Protein AF-A0AAD4GBF0-F1 (afdb_monomer_lite)

Organism: NCBI:txid1328754

Sequence (81 aa):
MTLLNVGQIAVFRSLSLCLGVLRAAPIVDLGYTRYQGAVDAELNVTRFLGARYAAAPRKFAMGPTSGSADDIWRTTRNLGA

Radius of gyration: 29.44 Å; chains: 1; bounding box: 60×27×83 Å

pLDDT: mean 74.44, std 15.9, range [47.75, 96.06]

Secondary structure (DSSP, 8-state):
-PPPPHHHHHHHHHHHHHHHH-SPPPEEE-SS-EEE-EEETTTTEEE--S--SSPPPPTT-S----S-HHHHHHHHHTT--

Structure (mmCIF, N/CA/C/O backbone):
data_AF-A0AAD4GBF0-F1
#
_entry.id   AF-A0AAD4GBF0-F1
#
loop_
_atom_site.group_PDB
_atom_site.id
_atom_site.type_symbol
_atom_site.label_atom_id
_atom_site.label_alt_id
_atom_site.label_comp_id
_atom_site.label_asym_id
_atom_site.label_entity_id
_atom_site.label_seq_id
_atom_site.pdbx_PDB_ins_code
_atom_site.Cartn_x
_atom_site.Cartn_y
_atom_site.Cartn_z
_atom_site.occupancy
_atom_site.B_iso_or_equiv
_atom_site.auth_seq_id
_atom_site.auth_comp_id
_atom_site.auth_asym_id
_atom_site.auth_atom_id
_atom_site.pdbx_PDB_model_num
ATOM 1 N N . MET A 1 1 ? -18.512 4.289 50.351 1.00 47.75 1 MET A N 1
ATOM 2 C CA . MET A 1 1 ? -17.659 4.706 49.216 1.00 47.75 1 MET A CA 1
ATOM 3 C C . MET A 1 1 ? -17.003 3.445 48.678 1.00 47.75 1 MET A C 1
ATOM 5 O O . MET A 1 1 ? -16.049 2.957 49.267 1.00 47.75 1 MET A O 1
ATOM 9 N N . THR A 1 2 ? -17.644 2.795 47.711 1.00 51.78 2 THR A N 1
ATOM 10 C CA . THR A 1 2 ? -17.365 1.404 47.328 1.00 51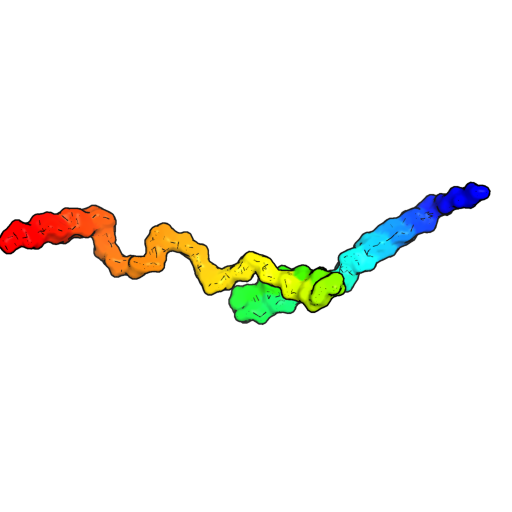.78 2 THR A CA 1
ATOM 11 C C . THR A 1 2 ? -16.092 1.291 46.498 1.00 51.78 2 THR A C 1
ATOM 13 O O . THR A 1 2 ? -16.006 1.837 45.400 1.00 51.78 2 THR A O 1
ATOM 16 N N . LEU A 1 3 ? -15.121 0.557 47.040 1.00 55.09 3 LEU A N 1
ATOM 17 C CA . LEU A 1 3 ? -13.946 0.055 46.337 1.00 55.09 3 LEU A CA 1
ATOM 18 C C . LEU A 1 3 ? -14.408 -0.847 45.184 1.00 55.09 3 LEU A C 1
ATOM 20 O O . LEU A 1 3 ? -15.152 -1.803 45.401 1.00 55.09 3 LEU A O 1
ATOM 24 N N . LEU A 1 4 ? -13.988 -0.532 43.958 1.00 61.31 4 LEU A N 1
ATOM 25 C CA . LEU A 1 4 ? -14.215 -1.396 42.801 1.00 61.31 4 LEU A CA 1
ATOM 26 C C . LEU A 1 4 ? -13.477 -2.723 43.024 1.00 61.31 4 LEU A C 1
ATOM 28 O O . LEU A 1 4 ? -12.279 -2.745 43.302 1.00 61.31 4 LEU A O 1
ATOM 32 N N . ASN A 1 5 ? -14.216 -3.826 42.934 1.00 72.94 5 ASN A N 1
ATOM 33 C CA . ASN A 1 5 ? -13.731 -5.174 43.205 1.00 72.94 5 ASN A CA 1
ATOM 34 C C . ASN A 1 5 ? -12.638 -5.567 42.184 1.00 72.94 5 ASN A C 1
ATOM 36 O O . ASN A 1 5 ? -12.810 -5.349 40.984 1.00 72.94 5 ASN A O 1
ATOM 40 N N . VAL A 1 6 ? -11.522 -6.155 42.634 1.00 68.94 6 VAL A N 1
ATOM 41 C CA . VAL A 1 6 ? -10.317 -6.445 41.816 1.00 68.94 6 VAL A CA 1
ATOM 42 C C . VAL A 1 6 ? -10.643 -7.260 40.555 1.00 68.94 6 VAL A C 1
ATOM 44 O O . VAL A 1 6 ? -10.077 -7.014 39.488 1.00 68.94 6 VAL A O 1
ATOM 47 N N . GLY A 1 7 ? -11.622 -8.167 40.640 1.00 70.38 7 GLY A N 1
ATOM 48 C CA . GLY A 1 7 ? -12.107 -8.940 39.492 1.00 70.38 7 GLY A CA 1
ATOM 49 C C . GLY A 1 7 ? -12.721 -8.080 38.380 1.00 70.38 7 GLY A C 1
ATOM 50 O O . GLY A 1 7 ? -12.524 -8.372 37.203 1.00 70.38 7 GLY A O 1
ATOM 51 N N . GLN A 1 8 ? -13.393 -6.973 38.717 1.00 68.94 8 GLN A N 1
ATOM 52 C CA . GLN A 1 8 ? -13.974 -6.069 37.717 1.00 68.94 8 GLN A CA 1
ATOM 53 C C . GLN A 1 8 ? -12.898 -5.295 36.949 1.00 68.94 8 GLN A C 1
ATOM 55 O O . GLN A 1 8 ? -13.042 -5.087 35.747 1.00 68.94 8 GLN A O 1
ATOM 60 N N . ILE A 1 9 ? -11.794 -4.925 37.606 1.00 67.62 9 ILE A N 1
ATOM 61 C CA . ILE A 1 9 ? -10.674 -4.222 36.963 1.00 67.62 9 ILE A CA 1
ATOM 62 C C . ILE A 1 9 ? -9.991 -5.133 35.932 1.00 67.62 9 ILE A C 1
ATOM 64 O O . ILE A 1 9 ? -9.694 -4.692 34.821 1.00 67.62 9 ILE A O 1
ATOM 68 N N . ALA A 1 10 ? -9.783 -6.412 36.263 1.00 66.12 10 ALA A N 1
ATOM 69 C CA . ALA A 1 10 ? -9.153 -7.380 35.363 1.00 66.12 10 ALA A CA 1
ATOM 70 C C . ALA A 1 10 ? -9.998 -7.662 34.105 1.00 66.12 10 ALA A C 1
ATOM 72 O O . ALA A 1 10 ? -9.464 -7.714 32.992 1.00 66.12 10 ALA A O 1
ATOM 73 N N . VAL A 1 11 ? -11.320 -7.777 34.269 1.00 68.50 11 VAL A N 1
ATOM 74 C CA . VAL A 1 11 ? -12.264 -7.961 33.154 1.00 68.50 11 VAL A CA 1
ATOM 75 C C . VAL A 1 11 ? -12.295 -6.720 32.263 1.00 68.50 11 VAL A C 1
ATOM 77 O O . VAL A 1 11 ? -12.192 -6.842 31.046 1.00 68.50 11 VAL A O 1
ATOM 80 N N . PHE A 1 12 ? -12.349 -5.522 32.852 1.00 60.53 12 PHE A N 1
ATOM 81 C CA . PHE A 1 12 ? -12.380 -4.270 32.093 1.00 60.53 12 PHE A CA 1
ATOM 82 C C . PHE A 1 12 ? -11.083 -4.036 31.305 1.00 60.53 12 PHE A C 1
ATOM 84 O O . PHE A 1 12 ? -11.121 -3.594 30.156 1.00 60.53 12 PHE A O 1
ATOM 91 N N . ARG A 1 13 ? -9.926 -4.387 31.886 1.00 70.31 13 ARG A N 1
ATOM 92 C CA . ARG A 1 13 ? -8.634 -4.315 31.188 1.00 70.31 13 ARG A CA 1
ATOM 93 C C . ARG A 1 13 ? -8.518 -5.329 30.057 1.00 70.31 13 ARG A C 1
ATOM 95 O O . ARG A 1 13 ? -8.048 -4.958 28.988 1.00 70.31 13 ARG A O 1
ATOM 102 N N . SER A 1 14 ? -8.984 -6.560 30.259 1.00 63.41 14 SER A N 1
ATOM 103 C CA . SER A 1 14 ? -8.976 -7.590 29.210 1.00 63.41 14 SER A CA 1
ATOM 104 C C . SER A 1 14 ? -9.928 -7.243 28.062 1.00 63.41 14 SER A C 1
ATOM 106 O O . SER A 1 14 ? -9.569 -7.393 26.897 1.00 63.41 14 SER A O 1
ATOM 108 N N . LEU A 1 15 ? -11.113 -6.709 28.378 1.00 60.66 15 LEU A N 1
ATOM 109 C CA . LEU A 1 15 ? -12.106 -6.291 27.388 1.00 60.66 15 LEU A CA 1
ATOM 110 C C . LEU A 1 15 ? -11.625 -5.078 26.575 1.00 60.66 15 LEU A C 1
ATOM 112 O O . LEU A 1 15 ? -11.767 -5.066 25.357 1.00 60.66 15 LEU A O 1
ATOM 116 N N . SER A 1 16 ? -10.997 -4.095 27.230 1.00 63.03 16 SER A N 1
ATOM 117 C CA . SER A 1 16 ? -10.416 -2.915 26.571 1.00 63.03 16 SER A CA 1
ATOM 118 C C . SER A 1 16 ? -9.284 -3.286 25.601 1.00 63.03 16 SER A C 1
ATOM 120 O O . SER A 1 16 ? -9.246 -2.799 24.471 1.00 63.03 16 SER A O 1
ATOM 122 N N . LEU A 1 17 ? -8.414 -4.227 25.990 1.00 59.06 17 LEU A N 1
ATOM 123 C CA . LEU A 1 17 ? -7.343 -4.735 25.124 1.00 59.06 17 LEU A CA 1
ATOM 124 C C . LEU A 1 17 ? -7.900 -5.514 23.919 1.00 59.06 17 LEU A C 1
ATOM 126 O O . LEU A 1 17 ? -7.373 -5.404 22.815 1.00 59.06 17 LEU A O 1
ATOM 130 N N . CYS A 1 18 ? -8.999 -6.252 24.113 1.00 48.00 18 CYS A N 1
ATOM 131 C CA . CYS A 1 18 ? -9.666 -7.011 23.055 1.00 48.00 18 CYS A CA 1
ATOM 132 C C . CYS A 1 18 ? -10.421 -6.101 22.063 1.00 48.00 18 CYS A C 1
ATOM 134 O O . CYS A 1 18 ? -10.317 -6.295 20.851 1.00 48.00 18 CYS A O 1
ATOM 136 N N . LEU A 1 19 ? -11.107 -5.054 22.548 1.00 56.12 19 LEU A N 1
ATOM 137 C CA . LEU A 1 19 ? -11.770 -4.063 21.686 1.00 56.12 19 LEU A CA 1
ATOM 138 C C . LEU A 1 19 ? -10.776 -3.266 20.828 1.00 56.12 19 LEU A C 1
ATOM 140 O O . LEU A 1 19 ? -11.101 -2.920 19.695 1.00 56.12 19 LEU A O 1
ATOM 144 N N . GLY A 1 20 ? -9.565 -3.007 21.333 1.00 56.78 20 GLY A N 1
ATOM 145 C CA . GLY A 1 20 ? -8.511 -2.347 20.558 1.00 56.78 20 GLY A CA 1
ATOM 146 C C . GLY A 1 20 ? -7.969 -3.193 19.398 1.00 56.78 20 GLY A C 1
ATOM 147 O O . GLY A 1 20 ? -7.500 -2.637 18.407 1.00 56.78 20 GLY A O 1
ATOM 148 N N . VAL A 1 21 ? -8.059 -4.526 19.494 1.00 53.06 21 VAL A N 1
ATOM 149 C CA . VAL A 1 21 ? -7.497 -5.474 18.514 1.00 53.06 21 VAL A CA 1
ATOM 150 C C . VAL A 1 21 ? -8.492 -5.883 17.419 1.00 53.06 21 VAL A C 1
ATOM 152 O O . VAL A 1 21 ? -8.078 -6.286 16.335 1.00 53.06 21 VAL A O 1
ATOM 155 N N . LEU A 1 22 ? -9.802 -5.771 17.671 1.00 54.81 22 LEU A N 1
ATOM 156 C CA . LEU A 1 22 ? -10.848 -6.270 16.764 1.00 54.81 22 LEU A CA 1
ATOM 157 C C . LEU A 1 22 ? -11.088 -5.405 15.519 1.00 54.81 22 LEU A C 1
ATOM 159 O O . LEU A 1 22 ? -11.770 -5.851 14.595 1.00 54.81 22 LEU A O 1
ATOM 163 N N . ARG A 1 23 ? -10.525 -4.193 15.438 1.00 63.25 23 ARG A N 1
ATOM 164 C CA . ARG A 1 23 ? -10.587 -3.415 14.197 1.00 63.25 23 ARG A CA 1
ATOM 165 C C . ARG A 1 23 ? -9.512 -3.913 13.239 1.00 63.25 23 ARG A C 1
ATOM 167 O O . ARG A 1 23 ? -8.391 -3.409 13.244 1.00 63.25 23 ARG A O 1
ATOM 174 N N . ALA A 1 24 ? -9.871 -4.913 12.434 1.00 71.25 24 ALA A N 1
ATOM 175 C CA . ALA A 1 24 ? -9.013 -5.434 11.379 1.00 71.25 24 ALA A CA 1
ATOM 176 C C . ALA A 1 24 ? -8.461 -4.270 10.542 1.00 71.25 24 ALA A C 1
ATOM 178 O O . ALA A 1 24 ? -9.213 -3.440 10.026 1.00 71.25 24 ALA A O 1
ATOM 179 N N . ALA A 1 25 ? -7.135 -4.177 10.466 1.00 84.69 25 ALA A N 1
ATOM 180 C CA . ALA A 1 25 ? -6.485 -3.135 9.694 1.00 84.69 25 ALA A CA 1
ATOM 181 C C . ALA A 1 25 ? -6.801 -3.331 8.201 1.00 84.69 25 ALA A C 1
ATOM 183 O O . ALA A 1 25 ? -6.745 -4.463 7.716 1.00 84.69 25 ALA A O 1
ATOM 184 N N . PRO A 1 26 ? -7.126 -2.260 7.462 1.00 91.81 26 PRO A N 1
ATOM 185 C CA . PRO A 1 26 ? -7.453 -2.363 6.049 1.00 91.81 26 PRO A CA 1
ATOM 186 C C . PRO A 1 26 ? -6.228 -2.831 5.264 1.00 91.81 26 PRO A C 1
ATOM 188 O O . PRO A 1 26 ? -5.124 -2.327 5.464 1.00 91.81 26 PRO A O 1
ATOM 191 N N . ILE A 1 27 ? -6.425 -3.787 4.361 1.00 94.75 27 ILE A N 1
ATOM 192 C CA . ILE A 1 27 ? -5.379 -4.317 3.483 1.00 94.75 27 ILE A CA 1
ATOM 193 C C . ILE A 1 27 ? -5.778 -4.019 2.041 1.00 94.75 27 ILE A C 1
ATOM 195 O O . ILE A 1 27 ? -6.917 -4.267 1.652 1.00 94.75 27 ILE A O 1
ATOM 199 N N . VAL A 1 28 ? -4.833 -3.514 1.250 1.00 94.69 28 VAL A N 1
ATOM 200 C CA . VAL A 1 28 ? -4.979 -3.346 -0.199 1.00 94.69 28 VAL A CA 1
ATOM 201 C C . VAL A 1 28 ? -3.941 -4.203 -0.919 1.00 94.69 28 VAL A C 1
ATOM 203 O O . VAL A 1 28 ? -2.761 -4.191 -0.562 1.00 94.69 28 VAL A O 1
ATOM 206 N N . ASP A 1 29 ? -4.386 -4.968 -1.913 1.00 95.62 29 ASP A N 1
ATOM 207 C CA . ASP A 1 29 ? -3.531 -5.780 -2.781 1.00 95.62 29 ASP A CA 1
ATOM 208 C C . ASP A 1 29 ? -3.398 -5.094 -4.143 1.00 95.62 29 ASP A C 1
ATOM 210 O O . ASP A 1 29 ? -4.399 -4.757 -4.774 1.00 95.62 29 ASP A O 1
ATOM 214 N N . LEU A 1 30 ? -2.160 -4.856 -4.573 1.00 93.38 30 LEU A N 1
ATOM 215 C CA . LEU A 1 30 ? -1.836 -4.216 -5.850 1.00 93.38 30 LEU A CA 1
ATOM 216 C C . LEU A 1 30 ? -1.294 -5.225 -6.880 1.00 93.38 30 LEU A C 1
ATOM 218 O O . LEU A 1 30 ? -0.744 -4.830 -7.906 1.00 93.38 30 LEU A O 1
ATOM 222 N N . GLY A 1 31 ? -1.376 -6.528 -6.597 1.00 96.06 31 GLY A N 1
ATOM 223 C CA . GLY A 1 31 ? -0.903 -7.618 -7.455 1.00 96.06 31 GLY A CA 1
ATOM 224 C C . GLY A 1 31 ? 0.594 -7.911 -7.327 1.00 96.06 31 GLY A C 1
ATOM 225 O O . GLY A 1 31 ? 0.992 -9.072 -7.342 1.00 96.06 31 GLY A O 1
ATOM 226 N N . TYR A 1 32 ? 1.433 -6.887 -7.141 1.00 91.94 32 TYR A N 1
ATOM 227 C CA . TYR A 1 32 ? 2.875 -7.055 -6.890 1.00 91.94 32 TYR A CA 1
ATOM 228 C C . TYR A 1 32 ? 3.249 -6.978 -5.402 1.00 91.94 32 TYR A C 1
ATOM 230 O O . TYR A 1 32 ? 4.352 -7.361 -5.016 1.00 91.94 32 TYR A O 1
ATOM 238 N N . THR A 1 33 ? 2.361 -6.441 -4.563 1.00 95.12 33 THR A N 1
ATOM 239 C CA . THR A 1 33 ? 2.571 -6.278 -3.121 1.00 95.12 33 THR A CA 1
ATOM 240 C C . THR A 1 33 ? 1.239 -6.029 -2.417 1.00 95.12 33 THR A C 1
ATOM 242 O O . THR A 1 33 ? 0.275 -5.577 -3.038 1.00 95.12 33 THR A O 1
ATOM 245 N N . ARG A 1 34 ? 1.212 -6.246 -1.099 1.00 95.69 34 ARG A N 1
ATOM 246 C CA . ARG A 1 34 ? 0.096 -5.857 -0.228 1.00 95.69 34 ARG A CA 1
ATOM 247 C C . ARG A 1 34 ? 0.535 -4.794 0.760 1.00 95.69 34 ARG A C 1
ATOM 249 O O . ARG A 1 34 ? 1.611 -4.902 1.348 1.00 95.69 34 ARG A O 1
ATOM 256 N N . TYR A 1 35 ? -0.320 -3.801 0.967 1.00 95.62 35 TYR A N 1
ATOM 257 C CA . TYR A 1 35 ? -0.123 -2.763 1.971 1.00 95.62 35 TYR A CA 1
ATOM 258 C C . TYR A 1 35 ? -1.211 -2.842 3.031 1.00 95.62 35 TYR A C 1
ATOM 260 O O . TYR A 1 35 ? -2.398 -2.900 2.719 1.00 95.62 35 TYR A O 1
ATOM 268 N N . GLN A 1 36 ? -0.789 -2.817 4.291 1.00 95.25 36 GLN 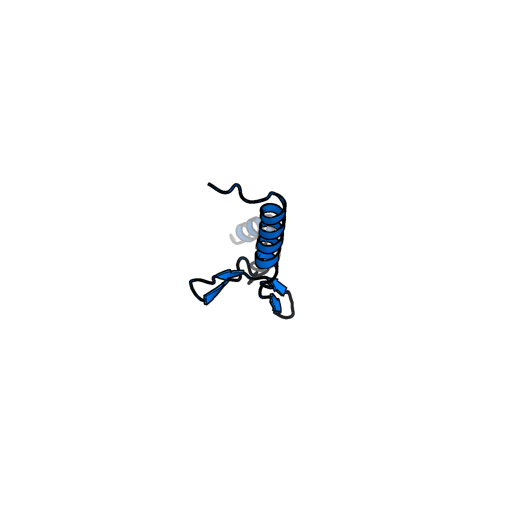A N 1
ATOM 269 C CA . GLN A 1 36 ? -1.672 -2.642 5.434 1.00 95.25 36 GLN A CA 1
ATOM 270 C C . GLN A 1 36 ? -1.741 -1.150 5.770 1.00 95.25 36 GLN A C 1
ATOM 272 O O . GLN A 1 36 ? -0.713 -0.481 5.875 1.00 95.25 36 GLN A O 1
ATOM 277 N N . GLY A 1 37 ? -2.954 -0.628 5.892 1.00 92.75 37 GLY A N 1
ATOM 278 C CA . GLY A 1 37 ? -3.230 0.761 6.232 1.00 92.75 37 GLY A CA 1
ATOM 279 C C . GLY A 1 37 ? -3.723 0.919 7.665 1.00 92.75 37 GLY A C 1
ATOM 280 O O . GLY A 1 37 ? -3.882 -0.048 8.411 1.00 92.75 37 GLY A O 1
ATOM 281 N N . ALA A 1 38 ? -4.010 2.164 8.030 1.00 92.19 38 ALA A N 1
ATOM 282 C CA . ALA A 1 38 ? -4.640 2.521 9.294 1.00 92.19 38 ALA A CA 1
ATOM 283 C C . ALA A 1 38 ? -5.888 3.372 9.039 1.00 92.19 38 ALA A C 1
ATOM 285 O O . ALA A 1 38 ? -5.864 4.294 8.219 1.00 92.19 38 ALA A O 1
ATOM 286 N N . VAL A 1 39 ? -6.972 3.059 9.750 1.00 91.44 39 VAL A N 1
ATOM 287 C CA . VAL A 1 39 ? -8.208 3.851 9.727 1.00 91.44 39 VAL A CA 1
ATOM 288 C C . VAL A 1 39 ? -8.124 4.928 10.799 1.00 91.44 39 VAL A C 1
ATOM 290 O O . VAL A 1 39 ? -7.963 4.617 11.981 1.00 91.44 39 VAL A O 1
ATOM 293 N N . ASP A 1 40 ? -8.287 6.176 10.386 1.00 89.31 40 ASP A N 1
ATOM 294 C CA . ASP A 1 40 ? -8.585 7.308 11.250 1.00 89.31 40 ASP A CA 1
ATOM 295 C C . ASP A 1 40 ? -10.108 7.378 11.433 1.00 89.31 40 ASP A C 1
ATOM 297 O O . ASP A 1 40 ? -10.846 7.609 10.474 1.00 89.31 40 ASP A O 1
ATOM 301 N N . ALA A 1 41 ? -10.578 7.086 12.649 1.00 86.94 41 ALA A N 1
ATOM 302 C CA . ALA A 1 41 ? -12.009 6.984 12.941 1.00 86.94 41 ALA A CA 1
ATOM 303 C C . ALA A 1 41 ? -12.701 8.350 12.984 1.00 86.94 41 ALA A C 1
ATOM 305 O O . ALA A 1 41 ? -13.892 8.433 12.708 1.00 86.94 41 ALA A O 1
ATOM 306 N N . GLU A 1 42 ? -11.959 9.392 13.356 1.00 93.38 42 GLU A N 1
ATOM 307 C CA . GLU A 1 42 ? -12.487 10.743 13.536 1.00 93.38 42 GLU A CA 1
ATOM 308 C C . GLU A 1 42 ? -12.716 11.409 12.181 1.00 93.38 42 GLU A C 1
ATOM 310 O O . GLU A 1 42 ? -13.731 12.060 11.955 1.00 93.38 42 GLU A O 1
ATOM 315 N N . LEU A 1 43 ? -11.802 11.159 11.244 1.00 92.25 43 LEU A N 1
ATOM 316 C CA . LEU A 1 43 ? -11.877 11.703 9.892 1.00 92.25 43 LEU A CA 1
ATOM 317 C C . LEU A 1 43 ? -12.526 10.740 8.892 1.00 92.25 43 LEU A C 1
ATOM 319 O O . LEU A 1 43 ? -12.754 11.118 7.746 1.00 92.25 43 LEU A O 1
ATOM 323 N N . ASN A 1 44 ? -12.815 9.502 9.306 1.00 90.56 44 ASN A N 1
ATOM 324 C CA . ASN A 1 44 ? -13.268 8.418 8.432 1.00 90.56 44 ASN A CA 1
ATOM 325 C C . ASN A 1 44 ? -12.356 8.235 7.198 1.00 90.56 44 ASN A C 1
ATOM 327 O O . ASN A 1 44 ? -12.812 8.000 6.078 1.00 90.56 44 ASN A O 1
ATOM 331 N N . VAL A 1 45 ? -11.042 8.374 7.396 1.00 93.12 45 VAL A N 1
ATOM 332 C CA . VAL A 1 45 ? -10.033 8.267 6.333 1.00 93.12 45 VAL A CA 1
ATOM 333 C C . VAL A 1 45 ? -9.169 7.043 6.577 1.00 93.12 45 VAL A C 1
ATOM 335 O O . VAL A 1 45 ? -8.663 6.830 7.676 1.00 93.12 45 VAL A O 1
ATOM 338 N N . THR A 1 46 ? -8.922 6.268 5.524 1.00 94.56 46 THR A N 1
ATOM 339 C CA . THR A 1 46 ? -7.909 5.210 5.550 1.00 94.56 46 THR A CA 1
ATOM 340 C C . THR A 1 46 ? -6.613 5.717 4.934 1.00 94.56 46 THR A C 1
ATOM 342 O O . THR A 1 46 ? -6.612 6.221 3.812 1.00 94.56 46 THR A O 1
ATOM 345 N N . ARG A 1 47 ? -5.499 5.575 5.655 1.00 93.75 47 ARG A N 1
ATOM 346 C CA . ARG A 1 47 ? -4.172 6.008 5.199 1.00 93.75 47 ARG A CA 1
ATOM 347 C C . ARG A 1 47 ? -3.267 4.801 4.963 1.00 93.75 47 ARG A C 1
ATOM 349 O O . ARG A 1 4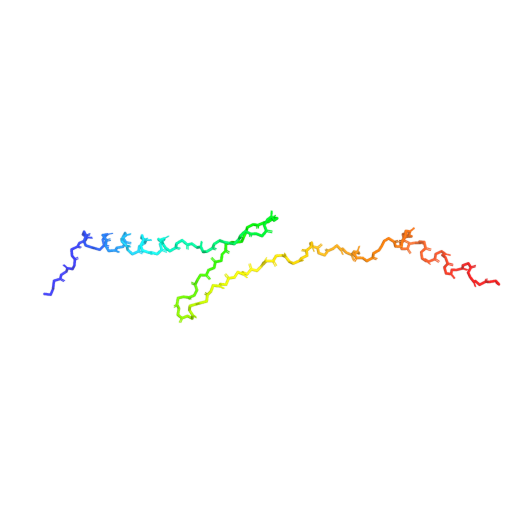7 ? -3.160 3.928 5.824 1.00 93.75 47 ARG A O 1
ATOM 356 N N . PHE A 1 48 ? -2.574 4.799 3.827 1.00 95.19 48 PHE A N 1
ATOM 357 C CA . PHE A 1 48 ? -1.503 3.857 3.495 1.00 95.19 48 PHE A CA 1
ATOM 358 C C . PHE A 1 48 ? -0.220 4.662 3.288 1.00 95.19 48 PHE A C 1
ATOM 360 O O . PHE A 1 48 ? -0.134 5.474 2.369 1.00 95.19 48 PHE A O 1
ATOM 367 N N . LEU A 1 49 ? 0.759 4.487 4.174 1.00 94.19 49 LEU A N 1
ATOM 368 C CA . LEU A 1 49 ? 2.002 5.262 4.167 1.00 94.19 49 LEU A CA 1
ATOM 369 C C . LEU A 1 49 ? 3.166 4.400 3.669 1.00 94.19 49 LEU A C 1
ATOM 371 O O . LEU A 1 49 ? 3.206 3.198 3.919 1.00 94.19 49 LEU A O 1
ATOM 375 N N . GLY A 1 50 ? 4.125 5.015 2.972 1.00 92.19 50 GLY A N 1
ATOM 376 C CA . GLY A 1 50 ? 5.343 4.328 2.519 1.00 92.19 50 GLY A CA 1
ATOM 377 C C . GLY A 1 50 ? 5.152 3.359 1.344 1.00 92.19 50 GLY A C 1
ATOM 378 O O . GLY A 1 50 ? 6.008 2.502 1.116 1.00 92.19 50 GLY A O 1
ATOM 379 N N . ALA A 1 51 ? 4.055 3.479 0.589 1.00 92.50 51 ALA A N 1
ATOM 380 C CA . ALA A 1 51 ? 3.867 2.711 -0.636 1.00 92.50 51 ALA A CA 1
ATOM 381 C C . ALA A 1 51 ? 4.973 3.036 -1.655 1.00 92.50 51 ALA A C 1
ATOM 383 O O . ALA A 1 51 ? 5.308 4.198 -1.894 1.00 92.50 51 ALA A O 1
ATOM 384 N N . ARG A 1 52 ? 5.563 2.000 -2.255 1.00 93.62 52 ARG A N 1
ATOM 385 C CA . ARG A 1 52 ? 6.638 2.159 -3.237 1.00 93.62 52 ARG A CA 1
ATOM 386 C C . ARG A 1 52 ? 6.029 2.394 -4.610 1.00 93.62 52 ARG A C 1
ATOM 388 O O . ARG A 1 52 ? 5.358 1.513 -5.141 1.00 93.62 52 ARG A O 1
ATOM 395 N N . TYR A 1 53 ? 6.313 3.561 -5.179 1.00 90.12 53 TYR A N 1
ATOM 396 C CA . TYR A 1 53 ? 5.934 3.921 -6.549 1.00 90.12 53 TYR A CA 1
ATOM 397 C C . TYR A 1 53 ? 7.018 3.564 -7.578 1.00 90.12 53 TYR A C 1
ATOM 399 O O . TYR A 1 53 ? 6.745 3.490 -8.770 1.00 90.12 53 TYR A O 1
ATOM 407 N N . ALA A 1 54 ? 8.254 3.349 -7.125 1.00 90.31 54 ALA A N 1
ATOM 408 C CA . ALA A 1 54 ? 9.388 2.986 -7.961 1.00 90.31 54 ALA A CA 1
ATOM 409 C C . ALA A 1 54 ? 10.352 2.068 -7.199 1.00 90.31 54 ALA A C 1
ATOM 411 O O . ALA A 1 54 ? 10.294 1.934 -5.970 1.00 90.31 54 ALA A O 1
ATOM 412 N N . ALA A 1 55 ? 11.264 1.440 -7.942 1.00 89.25 55 ALA A N 1
ATOM 413 C CA . ALA A 1 55 ? 12.410 0.764 -7.352 1.00 89.25 55 ALA A CA 1
ATOM 414 C C . ALA A 1 55 ? 13.282 1.764 -6.572 1.00 89.25 55 ALA A C 1
ATOM 416 O O . ALA A 1 55 ? 13.289 2.960 -6.862 1.00 89.25 55 ALA A O 1
ATOM 417 N N . ALA A 1 56 ? 14.038 1.265 -5.591 1.00 87.25 56 ALA A N 1
ATOM 418 C CA . ALA A 1 56 ? 14.977 2.105 -4.855 1.00 87.25 56 ALA A CA 1
ATOM 419 C C . ALA A 1 56 ? 15.952 2.797 -5.831 1.00 87.25 56 ALA A C 1
ATOM 421 O O . ALA A 1 56 ? 16.418 2.146 -6.777 1.00 87.25 56 ALA A O 1
ATOM 422 N N . PRO A 1 57 ? 16.264 4.088 -5.617 1.00 85.19 57 PRO A N 1
ATOM 423 C CA . PRO A 1 57 ? 17.149 4.821 -6.505 1.00 85.19 57 PRO A CA 1
ATOM 424 C C . PRO A 1 57 ? 18.520 4.150 -6.510 1.00 85.19 57 PRO A C 1
ATOM 426 O O . PRO A 1 57 ? 19.141 3.942 -5.467 1.00 85.19 57 PRO A O 1
ATOM 429 N N . ARG A 1 58 ? 18.994 3.794 -7.704 1.00 84.75 58 ARG A N 1
ATOM 430 C CA . ARG A 1 58 ? 20.380 3.367 -7.894 1.00 84.75 58 ARG A CA 1
ATOM 431 C C . ARG A 1 58 ? 21.202 4.614 -8.176 1.00 84.75 58 ARG A C 1
ATOM 433 O O . ARG A 1 58 ? 20.720 5.521 -8.849 1.00 84.75 58 ARG A O 1
ATOM 440 N N . LYS A 1 59 ? 22.443 4.633 -7.685 1.00 77.88 59 LYS A N 1
ATOM 441 C CA . LYS A 1 59 ? 23.377 5.766 -7.804 1.00 77.88 59 LYS A CA 1
ATOM 442 C C . LYS A 1 59 ? 23.446 6.355 -9.225 1.00 77.88 59 LYS A C 1
ATOM 444 O O . LYS A 1 59 ? 23.620 7.557 -9.361 1.00 77.88 59 LYS A O 1
ATOM 449 N N . PHE A 1 60 ? 23.244 5.532 -10.255 1.00 69.69 60 PHE A N 1
ATOM 450 C CA . PHE A 1 60 ? 23.106 5.956 -11.647 1.00 69.69 60 PHE A CA 1
ATOM 451 C C . PHE A 1 60 ? 21.956 5.187 -12.300 1.00 69.69 60 PHE A C 1
ATOM 453 O O . PHE A 1 60 ? 22.139 4.104 -12.849 1.00 69.69 60 PHE A O 1
ATOM 460 N N . ALA A 1 61 ? 20.740 5.704 -12.171 1.00 63.06 61 ALA A N 1
ATOM 461 C CA . ALA A 1 61 ? 19.556 5.151 -12.821 1.00 63.06 61 ALA A CA 1
ATOM 462 C C . ALA A 1 61 ? 19.129 6.056 -13.986 1.00 63.06 61 ALA A C 1
ATOM 464 O O . ALA A 1 61 ? 18.004 6.536 -14.026 1.00 63.06 61 ALA A O 1
ATOM 465 N N . MET A 1 62 ? 20.055 6.333 -14.906 1.00 56.06 62 MET A N 1
ATOM 466 C CA . MET A 1 62 ? 19.757 6.985 -16.182 1.00 56.06 62 MET A CA 1
ATOM 467 C C . MET A 1 62 ? 20.753 6.490 -17.233 1.00 56.06 62 MET A C 1
ATOM 469 O O . MET A 1 62 ? 21.815 7.074 -17.395 1.00 56.06 62 MET A O 1
ATOM 473 N N . GLY A 1 63 ? 20.383 5.393 -17.903 1.00 57.09 63 GLY A N 1
ATOM 474 C CA . GLY A 1 63 ? 21.031 4.849 -19.101 1.00 57.09 63 GLY A CA 1
ATOM 475 C C . GLY A 1 63 ? 22.447 4.275 -18.917 1.00 57.09 63 GLY A C 1
ATOM 476 O O . GLY A 1 63 ? 23.266 4.830 -18.190 1.00 57.09 63 GLY A O 1
ATOM 477 N N . PRO A 1 64 ? 22.799 3.180 -19.609 1.00 55.88 64 PRO A N 1
ATOM 478 C CA . PRO A 1 64 ? 24.196 2.917 -19.892 1.00 55.88 64 PRO A CA 1
ATOM 479 C C . PRO A 1 64 ? 24.641 3.919 -20.966 1.00 55.88 64 PRO A C 1
ATOM 481 O O . PRO A 1 64 ? 24.476 3.665 -22.155 1.00 55.88 64 PRO A O 1
ATOM 484 N N . THR A 1 65 ? 25.251 5.043 -20.591 1.00 57.09 65 THR A N 1
ATOM 485 C CA . THR A 1 65 ? 26.427 5.418 -21.379 1.00 57.09 65 THR A CA 1
ATOM 486 C C . THR A 1 65 ? 27.492 4.434 -20.931 1.00 57.09 65 THR A C 1
ATOM 488 O O . THR A 1 65 ? 27.988 4.487 -19.811 1.00 57.09 65 THR A O 1
ATOM 491 N N . SER A 1 66 ? 27.720 3.431 -21.772 1.00 55.97 66 SER A N 1
ATOM 492 C CA . SER A 1 66 ? 28.662 2.324 -21.605 1.00 55.97 66 SER A CA 1
ATOM 493 C C . SER A 1 66 ? 30.120 2.792 -21.634 1.00 55.97 66 SER A C 1
ATOM 495 O O . SER A 1 66 ? 30.943 2.226 -22.344 1.00 55.97 66 SER A O 1
ATOM 497 N N . GLY A 1 67 ? 30.425 3.858 -20.913 1.00 58.59 67 GLY A N 1
ATOM 498 C CA . GLY A 1 67 ? 31.773 4.282 -20.632 1.00 58.59 67 GLY A CA 1
ATOM 499 C C . GLY A 1 67 ? 31.884 4.366 -19.130 1.00 58.59 67 GLY A C 1
ATOM 500 O O . GLY A 1 67 ? 31.068 5.035 -18.486 1.00 58.59 67 GLY A O 1
ATOM 501 N N . SER A 1 68 ? 32.882 3.706 -18.554 1.00 65.94 68 SER A N 1
ATOM 502 C CA . SER A 1 68 ? 33.283 4.082 -17.205 1.00 65.94 68 SER A CA 1
ATOM 503 C C . SER A 1 68 ? 33.491 5.601 -17.144 1.00 65.94 68 SER A C 1
ATOM 505 O O . SER A 1 68 ? 33.760 6.247 -18.159 1.00 65.94 68 SER A O 1
ATOM 507 N N . ALA A 1 69 ? 33.443 6.206 -15.958 1.00 62.22 69 ALA A N 1
ATOM 508 C CA . ALA A 1 69 ? 33.801 7.620 -15.808 1.00 62.22 69 ALA A CA 1
ATOM 509 C C . ALA A 1 69 ? 35.177 7.956 -16.438 1.00 62.22 69 ALA A C 1
ATOM 511 O O . ALA A 1 69 ? 35.383 9.074 -16.907 1.00 62.22 69 ALA A O 1
ATOM 512 N N . ASP A 1 70 ? 36.093 6.984 -16.513 1.00 66.56 70 ASP A N 1
ATOM 513 C CA . ASP A 1 70 ? 37.368 7.085 -17.229 1.00 66.56 70 ASP A CA 1
ATOM 514 C C . ASP A 1 70 ? 37.270 7.110 -18.770 1.00 66.56 70 ASP A C 1
ATOM 516 O O . ASP A 1 70 ? 38.147 7.704 -19.401 1.00 66.56 70 ASP A O 1
ATOM 520 N N . ASP A 1 71 ? 36.210 6.587 -19.390 1.00 64.56 71 ASP A N 1
ATOM 521 C CA . ASP A 1 71 ? 35.995 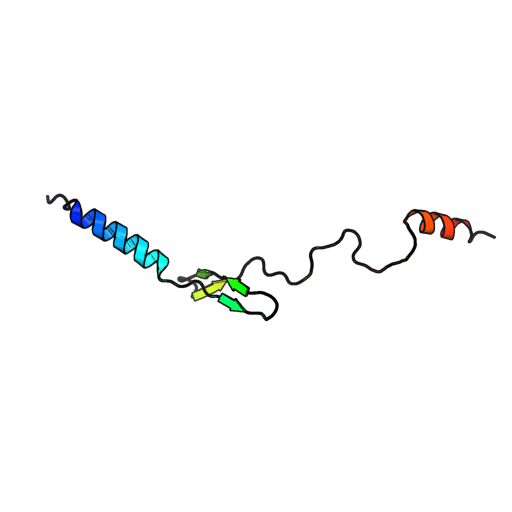6.650 -20.846 1.00 64.56 71 ASP A CA 1
ATOM 522 C C . ASP A 1 71 ? 35.492 8.022 -21.317 1.00 64.56 71 ASP A C 1
ATOM 524 O O . ASP A 1 71 ? 35.849 8.482 -22.408 1.00 64.56 71 ASP A O 1
ATOM 528 N N . ILE A 1 72 ? 34.728 8.736 -20.480 1.00 63.00 72 ILE A N 1
ATOM 529 C CA . ILE A 1 72 ? 34.268 10.104 -20.784 1.00 63.00 72 ILE A CA 1
ATOM 530 C C . ILE A 1 72 ? 35.473 11.051 -20.892 1.00 63.00 72 ILE A C 1
ATOM 532 O O . ILE A 1 72 ? 35.571 11.845 -21.828 1.00 63.00 72 ILE A O 1
ATOM 536 N N . TRP A 1 73 ? 36.450 10.919 -19.990 1.00 59.31 73 TRP A N 1
ATOM 537 C CA . TRP A 1 73 ? 37.678 11.721 -20.029 1.00 59.31 73 TRP A CA 1
ATOM 538 C C . TRP A 1 73 ? 38.619 11.364 -21.186 1.00 59.31 73 TRP A C 1
ATOM 540 O O . TRP A 1 73 ? 39.422 12.204 -21.60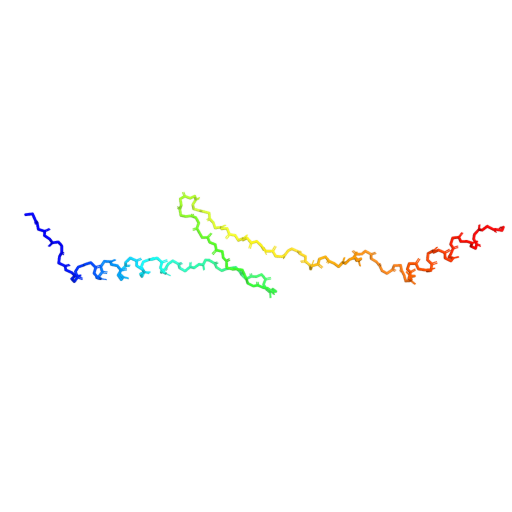6 1.00 59.31 73 TRP A O 1
ATOM 550 N N . ARG A 1 74 ? 38.547 10.135 -21.714 1.00 62.84 74 ARG A N 1
ATOM 551 C CA . ARG A 1 74 ? 39.325 9.721 -22.892 1.00 62.84 74 ARG A CA 1
ATOM 552 C C . ARG A 1 74 ? 38.704 10.218 -24.194 1.00 62.84 74 ARG A C 1
ATOM 554 O O . ARG A 1 74 ? 39.435 10.699 -25.052 1.00 62.84 74 ARG A O 1
ATOM 561 N N . THR A 1 75 ? 37.380 10.171 -24.319 1.00 61.16 75 THR A N 1
ATOM 562 C CA . THR A 1 75 ? 36.675 10.564 -25.552 1.00 61.16 75 THR A CA 1
ATOM 563 C C . THR A 1 75 ? 36.806 12.066 -25.834 1.00 61.16 75 THR A C 1
ATOM 565 O O . THR A 1 75 ? 37.085 12.458 -26.963 1.00 61.16 75 THR A O 1
ATOM 568 N N . THR A 1 76 ? 36.723 12.914 -24.804 1.00 60.03 76 THR A N 1
ATOM 569 C CA . THR A 1 76 ? 36.806 14.381 -24.956 1.00 60.03 76 THR A CA 1
ATOM 570 C C . THR A 1 76 ? 38.209 14.882 -25.321 1.00 60.03 76 THR A C 1
ATOM 572 O O . THR A 1 76 ? 38.339 15.915 -25.971 1.00 60.03 76 THR A O 1
ATOM 575 N N . ARG A 1 77 ? 39.279 14.155 -24.961 1.00 66.06 77 ARG A N 1
ATOM 576 C CA . ARG A 1 77 ? 40.661 14.534 -25.322 1.00 66.06 77 ARG A CA 1
ATOM 577 C C . ARG A 1 77 ? 41.021 14.272 -26.784 1.00 66.06 77 ARG A C 1
ATOM 579 O O . ARG A 1 77 ? 41.955 14.890 -27.278 1.00 66.06 77 ARG A O 1
ATOM 586 N N . ASN A 1 78 ? 40.292 13.393 -27.466 1.00 61.16 78 ASN A N 1
ATOM 587 C CA . ASN A 1 78 ? 40.594 12.995 -28.844 1.00 61.16 78 ASN A CA 1
ATOM 588 C C . ASN A 1 78 ? 39.808 13.796 -29.898 1.00 61.16 78 ASN A C 1
ATOM 590 O O . ASN A 1 78 ? 39.934 13.518 -31.084 1.00 61.16 78 ASN A O 1
ATOM 594 N N . LEU A 1 79 ? 39.003 14.781 -29.482 1.00 63.50 79 LEU A N 1
ATOM 595 C CA . LEU A 1 79 ? 38.223 15.657 -30.372 1.00 63.50 79 LEU A CA 1
ATOM 596 C C . LEU A 1 79 ? 38.937 16.982 -30.697 1.00 63.50 79 LEU A C 1
ATOM 598 O O . LEU A 1 79 ? 38.338 17.875 -31.288 1.00 63.50 79 LEU A O 1
ATOM 602 N N . GLY A 1 80 ? 40.202 17.121 -30.297 1.00 61.84 80 GLY A N 1
ATOM 603 C CA . GLY A 1 80 ? 41.071 18.227 -30.690 1.00 61.84 80 GLY A CA 1
ATOM 604 C C . GLY A 1 80 ? 42.114 17.768 -31.704 1.00 61.84 80 GLY A C 1
ATOM 605 O O . GLY A 1 80 ? 43.232 17.443 -31.307 1.00 61.84 80 GLY A O 1
ATOM 606 N N . ALA A 1 81 ? 41.737 17.738 -32.982 1.00 51.16 81 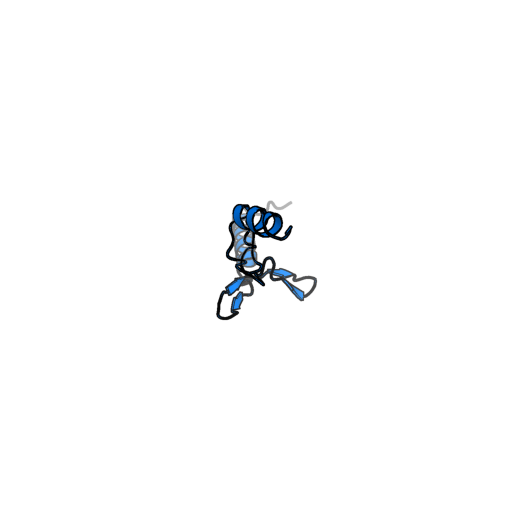ALA A N 1
ATOM 607 C CA . ALA A 1 81 ? 42.625 17.730 -34.145 1.00 51.16 81 ALA A CA 1
ATOM 608 C C . ALA A 1 81 ? 41.883 18.347 -35.335 1.00 51.16 81 ALA A C 1
ATOM 610 O O . ALA A 1 81 ? 40.712 17.956 -35.547 1.00 51.16 81 ALA A O 1
#

Foldseek 3Di:
DDDDDPVVVVVVVVVVVVVVPPPPFDWDDPPVDIFTWHADPVVRDTDTPDDDPDDDDDPDPDDPPVDDVVVVVVVVVVPPD